Protein AF-C0ZB94-F1 (afdb_monomer_lite)

Sequence (54 aa):
MNNNWRVLIGILLAAFFLGGETVAKFMGVHTYSIGFIAASVSFLGAILLGARRS

Radius of gyration: 12.86 Å; chains: 1; bounding box: 24×20×37 Å

Structure (mmCIF, N/CA/C/O backbone):
data_AF-C0ZB94-F1
#
_entry.id   AF-C0ZB94-F1
#
loop_
_atom_site.group_PDB
_atom_site.id
_atom_site.type_symbol
_atom_site.label_atom_id
_atom_site.label_alt_id
_atom_site.label_comp_id
_atom_site.label_asym_id
_atom_site.label_entity_id
_atom_site.label_seq_id
_atom_site.pdbx_PDB_ins_code
_atom_site.Cartn_x
_atom_site.Cartn_y
_atom_site.Cartn_z
_atom_site.occupancy
_atom_site.B_iso_or_equiv
_atom_site.auth_seq_id
_atom_site.auth_comp_id
_atom_site.auth_asym_id
_atom_site.auth_atom_id
_atom_site.pdbx_PDB_model_num
ATOM 1 N N . MET A 1 1 ? -6.751 14.959 16.028 1.00 56.62 1 MET A N 1
ATOM 2 C CA . MET A 1 1 ? -7.013 14.268 14.742 1.00 56.62 1 MET A CA 1
ATOM 3 C C . MET A 1 1 ? -7.649 12.916 15.043 1.00 56.62 1 MET A C 1
ATOM 5 O O . MET A 1 1 ? -7.085 12.168 15.830 1.00 56.62 1 MET A O 1
ATOM 9 N N . ASN A 1 2 ? -8.847 12.637 14.522 1.00 79.25 2 ASN A N 1
ATOM 10 C CA . ASN A 1 2 ? -9.597 11.417 14.846 1.00 79.25 2 ASN A CA 1
ATOM 11 C C . ASN A 1 2 ? -8.823 10.169 14.362 1.00 79.25 2 ASN A C 1
ATOM 13 O O . ASN A 1 2 ? -8.324 10.171 13.240 1.00 79.25 2 ASN A O 1
ATOM 17 N N . ASN A 1 3 ? -8.726 9.102 15.161 1.00 74.00 3 ASN A N 1
ATOM 18 C CA . ASN A 1 3 ? -7.963 7.894 14.789 1.00 74.00 3 ASN A CA 1
ATOM 19 C C . ASN A 1 3 ? -8.474 7.257 13.474 1.00 74.00 3 ASN A C 1
ATOM 21 O O . ASN A 1 3 ? -7.682 6.711 12.715 1.00 74.00 3 ASN A O 1
ATOM 25 N N . ASN A 1 4 ? -9.760 7.432 13.146 1.00 80.56 4 ASN A N 1
ATOM 26 C CA . ASN A 1 4 ? -10.368 6.991 11.884 1.00 80.56 4 ASN A CA 1
ATOM 27 C C . ASN A 1 4 ? -9.705 7.647 10.664 1.00 80.56 4 ASN A C 1
ATOM 29 O O . ASN A 1 4 ? -9.471 6.980 9.665 1.00 80.56 4 ASN A O 1
ATOM 33 N N . TRP A 1 5 ? -9.330 8.927 10.762 1.00 87.69 5 TRP A N 1
ATOM 34 C CA . TRP A 1 5 ? -8.605 9.624 9.696 1.00 87.69 5 TRP A CA 1
ATOM 35 C C . TRP A 1 5 ? -7.191 9.064 9.499 1.00 87.69 5 TRP A C 1
ATOM 37 O O . TRP A 1 5 ? -6.715 8.997 8.371 1.00 87.69 5 TRP A O 1
ATOM 47 N N . ARG A 1 6 ? -6.528 8.611 10.574 1.00 84.12 6 ARG A N 1
ATOM 48 C CA . ARG A 1 6 ? -5.196 7.981 10.488 1.00 84.12 6 ARG A CA 1
ATOM 49 C C . ARG A 1 6 ? -5.268 6.611 9.808 1.00 84.12 6 ARG A C 1
ATOM 51 O O . ARG A 1 6 ? -4.403 6.300 8.998 1.00 84.12 6 ARG A O 1
ATOM 58 N N . VAL A 1 7 ? -6.315 5.831 10.094 1.00 87.06 7 VAL A N 1
ATOM 59 C CA . VAL A 1 7 ? -6.586 4.554 9.409 1.00 87.06 7 VAL A CA 1
ATOM 60 C C . VAL A 1 7 ? -6.864 4.791 7.924 1.00 87.06 7 VAL A C 1
ATOM 62 O O . VAL A 1 7 ? -6.272 4.125 7.080 1.00 87.06 7 VAL A O 1
ATOM 65 N N . LEU A 1 8 ? -7.695 5.786 7.597 1.00 88.88 8 LEU A N 1
ATOM 66 C CA . LEU A 1 8 ? -8.038 6.118 6.213 1.00 88.88 8 LEU A CA 1
ATOM 67 C C . LEU A 1 8 ? -6.803 6.504 5.387 1.00 88.88 8 LEU A C 1
ATOM 69 O O . LEU A 1 8 ? -6.642 6.035 4.264 1.00 88.88 8 LEU A O 1
ATOM 73 N N . ILE A 1 9 ? -5.910 7.313 5.967 1.00 88.94 9 ILE A N 1
ATOM 74 C CA . ILE A 1 9 ? -4.638 7.691 5.340 1.00 88.94 9 ILE A CA 1
ATOM 75 C C . ILE A 1 9 ? -3.778 6.453 5.071 1.00 88.94 9 ILE A C 1
ATOM 77 O O . ILE A 1 9 ? -3.240 6.333 3.978 1.00 88.94 9 ILE A O 1
ATOM 81 N N . GLY A 1 10 ? -3.675 5.515 6.018 1.00 87.50 10 GLY A N 1
ATOM 82 C CA . GLY A 1 10 ? -2.897 4.288 5.821 1.00 87.50 10 GLY A CA 1
ATOM 83 C C . GLY A 1 10 ? -3.449 3.387 4.709 1.00 87.50 10 GLY A C 1
ATOM 84 O O . GLY A 1 10 ? -2.679 2.845 3.917 1.00 87.50 10 GLY A O 1
ATOM 85 N N . ILE A 1 11 ? -4.778 3.288 4.589 1.00 89.38 11 ILE A N 1
ATOM 86 C CA . ILE A 1 11 ? -5.439 2.542 3.505 1.00 89.38 11 ILE A CA 1
ATOM 87 C C . ILE A 1 11 ? -5.214 3.232 2.151 1.00 89.38 11 ILE A C 1
ATOM 89 O O . ILE A 1 11 ? -4.865 2.568 1.177 1.00 89.38 11 ILE A O 1
ATOM 93 N N . LEU A 1 12 ? -5.362 4.560 2.087 1.00 91.88 12 LEU A N 1
ATOM 94 C CA . LEU A 1 12 ? -5.096 5.339 0.871 1.00 91.88 12 LEU A CA 1
ATOM 95 C C . LEU A 1 12 ? -3.637 5.216 0.423 1.00 91.88 12 LEU A C 1
ATOM 97 O O . LEU A 1 12 ? -3.373 5.055 -0.767 1.00 91.88 12 LEU A O 1
ATOM 101 N N . LEU A 1 13 ? -2.696 5.239 1.369 1.00 90.62 13 LEU A N 1
ATOM 102 C CA . LEU A 1 13 ? -1.275 5.056 1.087 1.00 90.62 13 LEU A CA 1
ATOM 103 C C . LEU A 1 13 ? -1.003 3.664 0.501 1.00 90.62 13 LEU A C 1
ATOM 105 O O . LEU A 1 13 ? -0.294 3.541 -0.495 1.00 90.62 13 LEU A O 1
ATOM 109 N N . ALA A 1 14 ? -1.612 2.620 1.073 1.00 90.31 14 ALA A N 1
ATOM 110 C CA . ALA A 1 14 ? -1.496 1.259 0.558 1.00 90.31 14 ALA A CA 1
ATOM 111 C C . ALA A 1 14 ? -2.040 1.131 -0.872 1.00 90.31 14 ALA A C 1
ATOM 113 O O . ALA A 1 14 ? -1.384 0.542 -1.731 1.00 90.31 14 ALA A O 1
ATOM 114 N N . ALA A 1 15 ? -3.203 1.729 -1.143 1.00 90.50 15 ALA A N 1
ATOM 115 C CA . ALA A 1 15 ? -3.792 1.759 -2.477 1.00 90.50 15 ALA A CA 1
ATOM 116 C C . ALA A 1 15 ? -2.896 2.498 -3.483 1.00 90.50 15 ALA A C 1
ATOM 118 O O . ALA A 1 15 ? -2.728 2.033 -4.609 1.00 90.50 15 ALA A O 1
ATOM 119 N N . PHE A 1 16 ? -2.274 3.607 -3.074 1.00 92.06 16 PHE A N 1
ATOM 120 C CA . PHE A 1 16 ? -1.344 4.354 -3.919 1.00 92.06 16 PHE A CA 1
ATOM 121 C C . PHE A 1 16 ? -0.097 3.534 -4.266 1.00 92.06 16 PHE A C 1
ATOM 123 O O . PHE A 1 16 ? 0.286 3.472 -5.431 1.00 92.06 16 PHE A O 1
ATOM 130 N N . PHE A 1 17 ? 0.508 2.855 -3.288 1.00 89.88 17 PHE A N 1
ATOM 131 C CA . PHE A 1 17 ? 1.672 2.001 -3.533 1.00 89.88 17 PHE A CA 1
ATOM 132 C C . PHE A 1 17 ? 1.346 0.797 -4.425 1.00 89.88 17 PHE A C 1
ATOM 134 O O . PHE A 1 17 ? 2.112 0.502 -5.339 1.00 89.88 17 PHE A O 1
ATOM 141 N N . LEU A 1 18 ? 0.194 0.145 -4.227 1.00 89.00 18 LEU A N 1
ATOM 142 C CA . LEU A 1 18 ? -0.279 -0.940 -5.098 1.00 89.00 18 LEU A CA 1
ATOM 143 C C . LEU A 1 18 ? -0.580 -0.456 -6.519 1.00 89.00 18 LEU A C 1
ATOM 145 O O . LEU A 1 18 ? 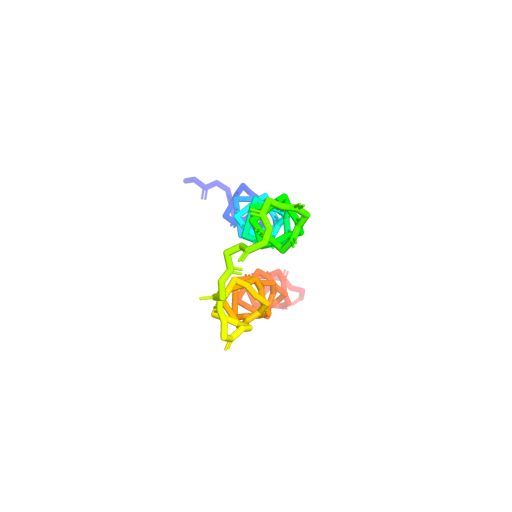-0.197 -1.105 -7.493 1.00 89.00 18 LEU A O 1
ATOM 149 N N . GLY A 1 19 ? -1.256 0.686 -6.644 1.00 88.50 19 GLY A N 1
ATOM 150 C CA . GLY A 1 19 ? -1.571 1.294 -7.932 1.00 88.50 19 GLY A CA 1
ATOM 151 C C . GLY A 1 19 ? -0.308 1.702 -8.685 1.00 88.50 19 GLY A C 1
ATOM 152 O O . GLY A 1 19 ? -0.137 1.324 -9.841 1.00 88.50 19 GLY A O 1
ATOM 153 N N . GLY A 1 20 ? 0.613 2.398 -8.014 1.00 88.00 20 GLY A N 1
ATOM 154 C CA . GLY A 1 20 ? 1.895 2.814 -8.581 1.00 88.00 20 GLY A CA 1
ATOM 155 C C . GLY A 1 20 ? 2.753 1.631 -9.023 1.00 88.00 20 GLY A C 1
ATOM 156 O O . GLY A 1 20 ? 3.271 1.636 -10.134 1.00 88.00 20 GLY A O 1
ATOM 157 N N . GLU A 1 21 ? 2.830 0.579 -8.208 1.00 85.00 21 GLU A N 1
ATOM 158 C CA . GLU A 1 21 ? 3.507 -0.674 -8.555 1.00 85.00 21 GLU A CA 1
ATOM 159 C C . GLU A 1 21 ? 2.908 -1.333 -9.801 1.00 85.00 21 GLU A C 1
ATOM 161 O O . GLU A 1 21 ? 3.628 -1.794 -10.686 1.00 85.00 21 GLU A O 1
ATOM 166 N N . THR A 1 22 ? 1.578 -1.380 -9.874 1.00 87.88 22 THR A N 1
ATOM 167 C CA . THR A 1 22 ? 0.859 -1.986 -10.995 1.00 87.88 22 THR A CA 1
ATOM 168 C C . THR A 1 22 ? 1.141 -1.213 -12.279 1.00 87.88 22 THR A C 1
ATOM 170 O O . THR A 1 22 ? 1.529 -1.811 -13.279 1.00 87.88 22 THR A O 1
ATOM 173 N N . VAL A 1 23 ? 1.037 0.118 -12.240 1.00 90.06 23 VAL A N 1
ATOM 174 C CA . VAL A 1 23 ? 1.346 0.993 -13.380 1.00 90.06 23 VAL A CA 1
ATOM 175 C C . VAL A 1 23 ? 2.814 0.866 -13.794 1.00 90.06 23 VAL A C 1
ATOM 177 O O . VAL A 1 23 ? 3.106 0.732 -14.979 1.00 90.06 23 VAL A O 1
ATOM 180 N N . ALA A 1 24 ? 3.740 0.840 -12.836 1.00 86.94 24 ALA A N 1
ATOM 181 C CA . ALA A 1 24 ? 5.165 0.698 -13.112 1.00 86.94 24 ALA A CA 1
ATOM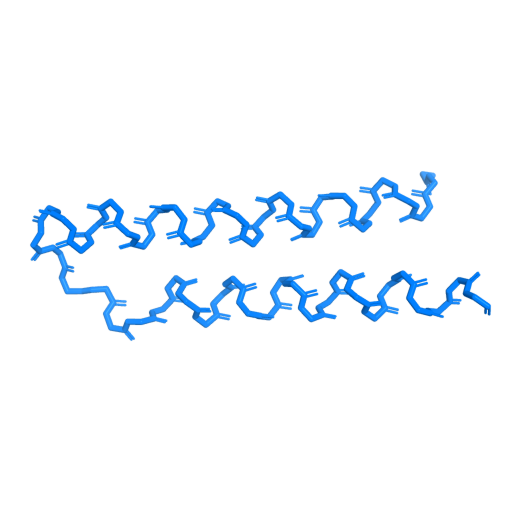 182 C C . ALA A 1 24 ? 5.500 -0.665 -13.744 1.00 86.94 24 ALA A C 1
ATOM 184 O O . ALA A 1 24 ? 6.268 -0.718 -14.705 1.00 86.94 24 ALA A O 1
ATOM 185 N N . LYS A 1 25 ? 4.855 -1.753 -13.295 1.00 84.62 25 LYS A N 1
ATOM 186 C CA . LYS A 1 25 ? 4.946 -3.069 -13.948 1.00 84.62 25 LYS A CA 1
ATOM 187 C C . LYS A 1 25 ? 4.376 -3.052 -15.366 1.00 84.62 25 LYS A C 1
ATOM 189 O O . LYS A 1 25 ? 4.985 -3.639 -16.256 1.00 84.62 25 LYS A O 1
ATOM 194 N N . PHE A 1 26 ? 3.262 -2.355 -15.601 1.00 86.19 26 PHE A N 1
ATOM 195 C CA . PHE A 1 26 ? 2.716 -2.163 -16.952 1.00 86.19 26 PHE A CA 1
ATOM 196 C C . PHE A 1 26 ? 3.661 -1.374 -17.867 1.00 86.19 26 PHE A C 1
ATOM 198 O O . PHE A 1 26 ? 3.727 -1.657 -19.059 1.00 86.19 26 PHE A O 1
ATOM 205 N N . MET A 1 27 ? 4.427 -0.428 -17.322 1.00 89.06 27 MET A N 1
ATOM 206 C CA . MET A 1 27 ? 5.449 0.329 -18.056 1.00 89.06 27 MET A CA 1
ATOM 207 C C . MET A 1 27 ? 6.775 -0.435 -18.232 1.00 89.06 27 MET A C 1
ATOM 209 O O . MET A 1 27 ? 7.736 0.126 -18.752 1.00 89.06 27 MET A O 1
ATOM 213 N N . GLY A 1 28 ? 6.856 -1.701 -17.802 1.00 83.12 28 GLY A N 1
ATOM 214 C CA . GLY A 1 28 ? 8.069 -2.517 -17.915 1.00 83.12 28 GLY A CA 1
ATOM 215 C C . GLY A 1 28 ? 9.180 -2.130 -16.934 1.00 83.12 28 GLY A C 1
ATOM 216 O O . GLY A 1 28 ? 10.319 -2.563 -17.097 1.00 83.12 28 GLY A O 1
ATOM 217 N N . VAL A 1 29 ? 8.877 -1.328 -15.909 1.00 82.88 29 VAL A N 1
ATOM 218 C CA . VAL A 1 29 ? 9.846 -0.952 -14.876 1.00 82.88 29 VAL A CA 1
ATOM 219 C C . VAL A 1 29 ? 10.017 -2.118 -13.906 1.00 82.88 29 VAL A C 1
ATOM 221 O O . VAL A 1 29 ? 9.052 -2.619 -13.324 1.00 82.88 29 VAL A O 1
ATOM 224 N N . HIS A 1 30 ? 11.263 -2.542 -13.690 1.00 75.75 30 HIS A N 1
ATOM 225 C CA . HIS A 1 30 ? 11.588 -3.535 -12.672 1.00 75.75 30 HIS A CA 1
ATOM 226 C C . HIS A 1 30 ? 11.445 -2.919 -11.284 1.00 75.75 30 HIS A C 1
ATOM 228 O O . HIS A 1 30 ? 12.353 -2.276 -10.766 1.00 75.75 30 HIS A O 1
ATOM 234 N N . THR A 1 31 ? 10.280 -3.111 -10.681 1.00 73.12 31 THR A N 1
ATOM 235 C CA . THR A 1 31 ? 9.97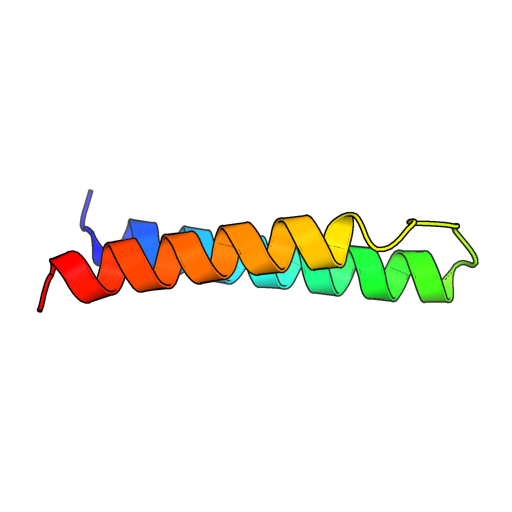0 -2.532 -9.373 1.00 73.12 31 THR A CA 1
ATOM 236 C C . THR A 1 31 ? 10.350 -3.433 -8.197 1.00 73.12 31 THR A C 1
ATOM 238 O O . THR A 1 31 ? 10.204 -3.039 -7.043 1.00 73.12 31 THR A O 1
ATOM 241 N N . TYR A 1 32 ? 10.839 -4.650 -8.474 1.00 79.44 32 TYR A N 1
ATOM 242 C CA . TYR A 1 32 ? 11.296 -5.632 -7.479 1.00 79.44 32 TYR A CA 1
ATOM 243 C C . TYR A 1 32 ? 10.296 -5.893 -6.335 1.00 79.44 32 TYR A C 1
ATOM 245 O O . TYR A 1 32 ? 10.686 -6.265 -5.232 1.00 79.44 32 TYR A O 1
ATOM 253 N N . SER A 1 33 ? 8.996 -5.709 -6.596 1.00 79.25 33 SER A N 1
ATOM 254 C CA . SER A 1 33 ? 7.913 -5.845 -5.610 1.00 79.25 33 SER A CA 1
ATOM 255 C C . SER A 1 33 ? 7.971 -4.849 -4.434 1.00 79.25 33 SER A C 1
ATOM 257 O O . SER A 1 33 ? 7.314 -5.058 -3.411 1.00 79.25 33 SER A O 1
ATOM 259 N N . ILE A 1 34 ? 8.738 -3.759 -4.555 1.00 83.31 34 ILE A N 1
ATOM 260 C CA . ILE A 1 34 ? 8.903 -2.752 -3.495 1.00 83.31 34 ILE A CA 1
ATOM 261 C C . ILE A 1 34 ? 7.576 -2.051 -3.186 1.00 83.31 34 ILE A C 1
ATOM 263 O O . ILE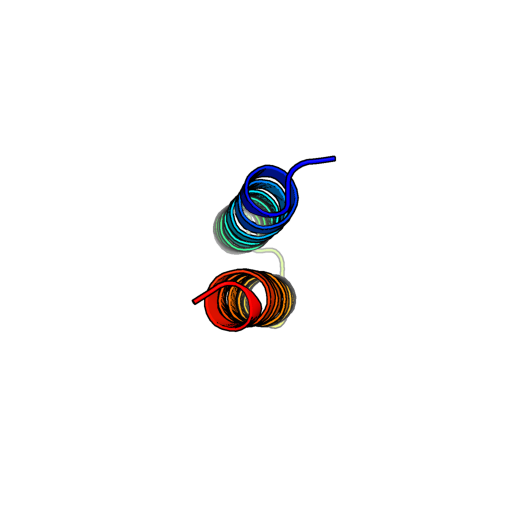 A 1 34 ? 7.252 -1.839 -2.017 1.00 83.31 34 ILE A O 1
ATOM 267 N N . GLY A 1 35 ? 6.779 -1.728 -4.206 1.00 80.12 35 GLY A N 1
ATOM 268 C CA . GLY A 1 35 ? 5.463 -1.123 -4.015 1.00 80.12 35 GLY A CA 1
ATOM 269 C C . GLY A 1 35 ? 4.465 -2.083 -3.364 1.00 80.12 35 GLY A C 1
ATOM 270 O O . GLY A 1 35 ? 3.705 -1.670 -2.492 1.00 80.12 35 GLY A O 1
ATOM 271 N N . PHE A 1 36 ? 4.523 -3.382 -3.673 1.00 83.62 36 PHE A N 1
ATOM 272 C CA . PHE A 1 36 ? 3.739 -4.405 -2.967 1.00 83.62 36 PHE A CA 1
ATOM 273 C C . PHE A 1 36 ? 4.107 -4.495 -1.481 1.00 83.62 36 PHE A C 1
ATOM 275 O O . PHE A 1 36 ? 3.219 -4.584 -0.627 1.00 83.62 36 PHE A O 1
ATOM 282 N N . ILE A 1 37 ? 5.401 -4.447 -1.153 1.00 87.19 37 ILE A N 1
ATOM 283 C CA . ILE A 1 37 ? 5.881 -4.484 0.235 1.00 87.19 37 ILE A CA 1
ATOM 284 C C . ILE A 1 37 ? 5.433 -3.221 0.981 1.00 87.19 37 ILE A C 1
ATOM 286 O O . ILE A 1 37 ? 4.834 -3.319 2.053 1.00 87.19 37 ILE A O 1
ATOM 290 N N . ALA A 1 38 ? 5.650 -2.040 0.397 1.00 87.94 38 ALA A N 1
ATOM 291 C CA . ALA A 1 38 ? 5.247 -0.762 0.984 1.00 87.94 38 ALA A CA 1
ATOM 292 C C . ALA A 1 38 ? 3.727 -0.671 1.196 1.00 87.94 38 ALA A C 1
ATOM 294 O O . ALA A 1 38 ? 3.267 -0.196 2.240 1.00 87.94 38 ALA A O 1
ATOM 295 N N . ALA A 1 39 ? 2.941 -1.185 0.247 1.00 88.75 39 ALA A N 1
ATOM 296 C CA . ALA A 1 39 ? 1.497 -1.276 0.388 1.00 88.75 39 ALA A CA 1
ATOM 297 C C . ALA A 1 39 ? 1.085 -2.213 1.526 1.00 88.75 39 ALA A C 1
ATOM 299 O O . ALA A 1 39 ? 0.242 -1.848 2.344 1.00 88.75 39 ALA A O 1
ATOM 300 N N . SER A 1 40 ? 1.716 -3.385 1.622 1.00 87.56 40 SER A N 1
ATOM 301 C CA . SER A 1 40 ? 1.420 -4.376 2.663 1.00 87.56 40 SER A CA 1
ATOM 302 C C . SER A 1 40 ? 1.711 -3.829 4.062 1.00 87.56 40 SER A C 1
ATOM 304 O O . SER A 1 40 ? 0.882 -3.962 4.961 1.00 87.56 40 SER A O 1
ATOM 306 N N . VAL A 1 41 ? 2.846 -3.143 4.242 1.00 91.56 41 VAL A N 1
ATOM 307 C CA . VAL A 1 41 ? 3.215 -2.500 5.516 1.00 91.56 41 VAL A CA 1
ATOM 308 C C . VAL A 1 41 ? 2.246 -1.370 5.868 1.00 91.56 41 VAL A C 1
ATOM 310 O O . VAL A 1 41 ? 1.793 -1.281 7.010 1.00 91.56 41 VAL A O 1
ATOM 313 N N . SER A 1 42 ? 1.878 -0.536 4.893 1.00 88.50 42 SER A N 1
ATOM 314 C CA . SER A 1 42 ? 0.924 0.564 5.096 1.00 88.50 42 SER A CA 1
ATOM 315 C C . SER A 1 42 ? -0.463 0.048 5.490 1.00 88.50 42 SER A C 1
ATOM 317 O O . SER A 1 42 ? -1.094 0.582 6.403 1.00 88.50 42 SER A O 1
ATOM 319 N N . PHE A 1 43 ? -0.912 -1.036 4.854 1.00 89.75 43 PHE A N 1
ATOM 320 C CA . PHE A 1 43 ? -2.196 -1.668 5.135 1.00 89.75 43 PHE A CA 1
ATOM 321 C C . PHE A 1 43 ? -2.217 -2.342 6.512 1.00 89.75 43 PHE A C 1
ATOM 323 O O . PHE A 1 43 ? -3.135 -2.110 7.297 1.00 89.75 43 PHE A O 1
ATOM 330 N N . LEU A 1 44 ? -1.172 -3.099 6.860 1.00 91.31 44 LEU A N 1
ATOM 331 C CA . LEU A 1 44 ? -1.016 -3.693 8.192 1.00 91.31 44 LEU A CA 1
ATOM 332 C C . LEU A 1 44 ? -0.959 -2.626 9.292 1.00 91.31 44 LEU A C 1
ATOM 334 O O . LEU A 1 44 ? -1.610 -2.769 10.327 1.00 91.31 44 LEU A O 1
ATOM 338 N N . GLY A 1 45 ? -0.234 -1.530 9.056 1.00 88.88 45 GLY A N 1
ATOM 339 C CA . GLY A 1 45 ? -0.191 -0.388 9.967 1.00 88.88 45 GLY A CA 1
ATOM 340 C C . GLY A 1 45 ? -1.569 0.245 10.174 1.00 88.88 45 GLY A C 1
ATOM 341 O O . GLY A 1 45 ? -1.939 0.555 11.308 1.00 88.88 45 GLY A O 1
ATOM 342 N N . ALA A 1 46 ? -2.359 0.378 9.103 1.00 87.06 46 ALA A N 1
ATOM 343 C CA . ALA A 1 46 ? -3.728 0.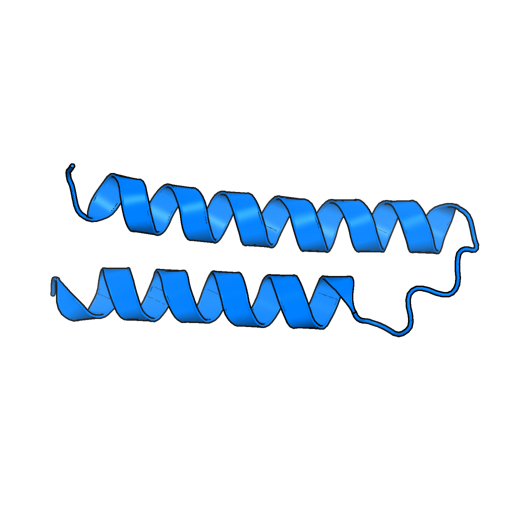882 9.172 1.00 87.06 46 ALA A CA 1
ATOM 344 C C . ALA A 1 46 ? -4.657 -0.055 9.960 1.00 87.06 46 ALA A C 1
ATOM 346 O O . ALA A 1 46 ? -5.414 0.419 10.810 1.00 87.06 46 ALA A O 1
ATOM 347 N N . ILE A 1 47 ? -4.560 -1.372 9.739 1.00 87.62 47 ILE A N 1
ATOM 348 C CA . ILE A 1 47 ? -5.326 -2.378 10.490 1.00 87.62 47 ILE A CA 1
ATOM 349 C C . ILE A 1 47 ? -4.982 -2.310 11.978 1.00 87.62 47 ILE A C 1
ATOM 351 O O . ILE A 1 47 ? -5.888 -2.241 12.801 1.00 87.62 47 ILE A O 1
ATOM 355 N N . LEU A 1 48 ? -3.697 -2.272 12.341 1.00 88.44 48 LEU A N 1
ATOM 356 C CA . LEU A 1 48 ? -3.267 -2.193 13.742 1.00 88.44 48 LEU A CA 1
ATOM 357 C C . LEU A 1 48 ? -3.750 -0.908 14.431 1.00 88.44 48 LEU A C 1
ATOM 359 O O . LEU A 1 48 ? -4.172 -0.942 15.587 1.00 88.44 48 LEU A O 1
ATOM 363 N N . LEU A 1 49 ? -3.720 0.226 13.725 1.00 85.56 49 LEU A N 1
ATOM 364 C CA . LEU A 1 49 ? -4.257 1.501 14.213 1.00 85.56 49 LEU A CA 1
ATOM 365 C C . LEU A 1 49 ? -5.778 1.468 14.409 1.00 85.56 49 LEU A C 1
ATOM 367 O O . LEU A 1 49 ? -6.279 2.094 15.345 1.00 85.56 49 LEU A O 1
ATOM 371 N N . GLY A 1 50 ? -6.498 0.751 13.544 1.00 79.94 50 GLY A N 1
ATOM 372 C CA . GLY A 1 50 ? -7.938 0.527 13.667 1.00 79.94 50 GLY A CA 1
ATOM 373 C C . GLY A 1 50 ? -8.284 -0.429 14.808 1.00 79.94 50 GLY A C 1
ATOM 374 O O . GLY A 1 50 ? -9.141 -0.115 15.627 1.00 79.94 50 GLY A O 1
ATOM 375 N N . ALA A 1 51 ? -7.564 -1.547 14.914 1.00 79.06 51 ALA A N 1
ATOM 376 C CA . ALA A 1 51 ? -7.781 -2.589 15.914 1.00 79.06 51 ALA A CA 1
ATOM 377 C C . ALA A 1 51 ? -7.514 -2.107 17.347 1.00 79.06 51 ALA A C 1
ATOM 379 O O . ALA A 1 51 ? -8.247 -2.470 18.257 1.00 79.06 51 ALA A O 1
ATOM 380 N N . ARG A 1 52 ? -6.530 -1.218 17.559 1.00 70.38 52 ARG A N 1
ATOM 381 C CA . ARG A 1 52 ? -6.281 -0.582 18.873 1.00 70.38 52 ARG A CA 1
ATOM 382 C C . ARG A 1 52 ? -7.423 0.309 19.372 1.00 70.38 52 ARG A C 1
ATOM 384 O O . ARG A 1 52 ? -7.333 0.838 20.476 1.00 70.38 52 ARG A O 1
ATOM 391 N N . ARG A 1 53 ? -8.438 0.552 18.545 1.00 58.88 53 ARG A N 1
ATOM 392 C 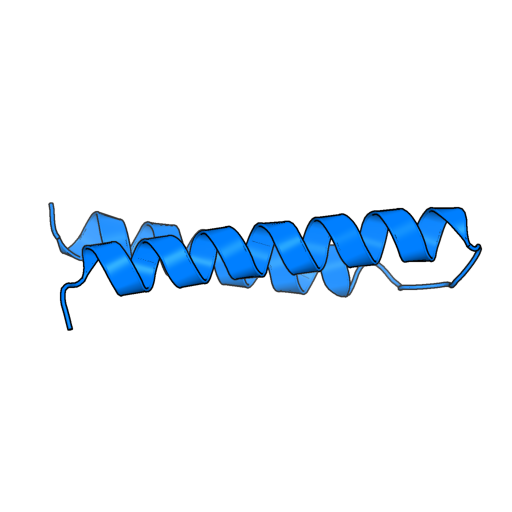CA . ARG A 1 53 ? -9.596 1.375 18.883 1.00 58.88 53 ARG A CA 1
ATOM 393 C C . ARG A 1 53 ? -10.843 0.562 19.238 1.00 58.88 53 ARG A C 1
ATOM 395 O O . ARG A 1 53 ? -11.845 1.189 19.576 1.00 58.88 53 ARG A O 1
ATOM 402 N N . SER A 1 54 ? -10.786 -0.765 19.088 1.00 49.97 54 SER A N 1
ATOM 403 C CA . SER A 1 54 ? -11.895 -1.676 19.378 1.00 49.97 54 SER A CA 1
ATOM 404 C C . SER A 1 54 ? -11.969 -2.067 20.846 1.00 49.97 54 SER A C 1
ATOM 406 O O . SER A 1 54 ? -10.925 -2.001 21.532 1.00 49.97 54 SER A O 1
#

Organism: Brevibacillus brevis (strain 47 / JCM 6285 / NBRC 100599) (NCBI:txid358681)

pLDDT: mean 83.95, std 8.6, range [49.97, 92.06]

Secondary structure (DSSP, 8-state):
--HHHHHHHHHHHHHHHHHHHHHHHHTT---TTHHHHHHHHHHHHHHHHHHTT-

Foldseek 3Di:
DDLVVVLVVLQVQLVVLVVVVVVCVVVVHPPVCPSVVRSVVSNVVSVVSVVVVD